Protein AF-A0A3B9YSE3-F1 (afdb_monomer_lite)

pLDDT: mean 97.47, std 1.44, range [92.44, 98.81]

Radius of gyration: 12.61 Å; chains: 1; bounding box: 31×29×37 Å

Sequence (83 aa):
IKLDKTGGLTAAIALAQAAKARGFRVMVGCMVATSLSMAQASPLMPMADWVDLDGPLLLAKDRVPGLRYADGLIHPPTPEVWG

Structure (mmCIF, N/CA/C/O backbone):
data_AF-A0A3B9YSE3-F1
#
_entry.id   AF-A0A3B9YSE3-F1
#
loop_
_atom_site.group_PDB
_atom_site.id
_atom_site.type_symbol
_atom_site.label_atom_id
_atom_site.label_alt_id
_atom_site.label_comp_id
_atom_site.label_asym_id
_atom_site.label_entity_id
_atom_site.label_seq_id
_atom_site.pdbx_PDB_ins_code
_atom_site.Cartn_x
_atom_site.Cartn_y
_atom_site.Cartn_z
_atom_site.occupancy
_atom_site.B_iso_or_equiv
_atom_site.auth_seq_id
_atom_site.auth_comp_id
_atom_site.auth_asym_id
_atom_site.auth_atom_id
_atom_site.pdbx_PDB_model_num
ATOM 1 N N . ILE A 1 1 ? -6.930 3.390 3.567 1.00 98.56 1 ILE A N 1
ATOM 2 C CA . ILE A 1 1 ? -5.791 4.276 3.881 1.00 98.56 1 ILE A CA 1
ATOM 3 C C . ILE A 1 1 ? -4.887 4.299 2.663 1.00 98.56 1 ILE A C 1
ATOM 5 O O . ILE A 1 1 ? -4.533 3.230 2.197 1.00 98.56 1 ILE A O 1
ATOM 9 N N . LYS A 1 2 ? -4.598 5.483 2.109 1.00 98.69 2 LYS A N 1
ATOM 10 C CA . LYS A 1 2 ? -3.681 5.669 0.969 1.00 98.69 2 LYS A CA 1
ATOM 11 C C . LYS A 1 2 ? -2.625 6.690 1.380 1.00 98.69 2 LYS A C 1
ATOM 13 O O . LYS A 1 2 ? -3.021 7.712 1.946 1.00 98.69 2 LYS A O 1
ATOM 18 N N . LEU A 1 3 ? -1.347 6.437 1.099 1.00 98.50 3 LEU A N 1
ATOM 19 C CA . LEU A 1 3 ? -0.252 7.315 1.536 1.00 98.50 3 LEU A CA 1
ATOM 20 C C . LEU A 1 3 ? -0.379 8.731 0.961 1.00 98.50 3 LEU A C 1
ATOM 22 O O . LEU A 1 3 ? -0.173 9.699 1.689 1.00 98.50 3 LEU A O 1
ATOM 26 N N . ASP A 1 4 ? -0.830 8.859 -0.288 1.00 98.31 4 ASP A N 1
ATOM 27 C CA . ASP A 1 4 ? -1.061 10.151 -0.950 1.00 98.31 4 ASP A CA 1
ATOM 28 C C . ASP A 1 4 ? -2.114 11.010 -0.238 1.00 98.31 4 ASP A C 1
ATOM 30 O O . ASP A 1 4 ? -2.060 12.234 -0.277 1.00 98.31 4 ASP A O 1
ATOM 34 N N . LYS A 1 5 ? -3.077 10.374 0.444 1.00 98.56 5 LYS A N 1
ATOM 35 C CA . LYS A 1 5 ? -4.137 11.077 1.185 1.00 98.56 5 LYS A CA 1
ATOM 36 C C . LYS A 1 5 ? -3.729 11.426 2.609 1.00 98.56 5 LYS A C 1
ATOM 38 O O . LYS A 1 5 ? -4.285 12.350 3.188 1.00 98.56 5 LYS A O 1
ATOM 43 N N . THR A 1 6 ? -2.820 10.652 3.193 1.00 98.50 6 THR A N 1
ATOM 44 C CA . THR A 1 6 ? -2.330 10.883 4.556 1.00 98.50 6 THR A CA 1
ATOM 45 C C . THR A 1 6 ? -1.080 11.754 4.583 1.00 98.50 6 THR A C 1
ATOM 47 O O . THR A 1 6 ? -0.693 12.197 5.656 1.00 98.50 6 THR A O 1
ATOM 50 N N . GLY A 1 7 ? -0.442 11.998 3.435 1.00 98.00 7 GLY A N 1
ATOM 51 C CA . GLY A 1 7 ? 0.843 12.694 3.373 1.00 98.00 7 GLY A CA 1
ATOM 52 C C . GLY A 1 7 ? 2.008 11.829 3.864 1.00 98.00 7 GLY A C 1
ATOM 53 O O . GLY A 1 7 ? 2.963 12.351 4.429 1.00 98.00 7 GLY A O 1
ATOM 54 N N . GLY A 1 8 ? 1.926 10.506 3.680 1.00 97.38 8 GLY A N 1
ATOM 55 C CA . GLY A 1 8 ? 3.001 9.565 4.012 1.00 97.38 8 GLY A CA 1
ATOM 56 C C . GLY A 1 8 ? 2.688 8.578 5.140 1.00 97.38 8 GLY A C 1
ATOM 57 O O . GLY A 1 8 ? 1.574 8.521 5.673 1.00 97.38 8 GLY A O 1
ATOM 58 N N . LEU A 1 9 ? 3.697 7.761 5.468 1.00 97.88 9 LEU A N 1
ATOM 59 C CA . LEU A 1 9 ? 3.576 6.577 6.327 1.00 97.88 9 LEU A CA 1
ATOM 60 C C . LEU A 1 9 ? 3.240 6.916 7.785 1.00 97.88 9 LEU A C 1
ATOM 62 O O . LEU A 1 9 ? 2.376 6.271 8.373 1.00 97.88 9 LEU A O 1
ATOM 66 N N . THR A 1 10 ? 3.865 7.947 8.357 1.00 98.38 10 THR A N 1
ATOM 67 C CA . THR A 1 10 ? 3.671 8.325 9.768 1.00 98.38 10 THR A CA 1
ATOM 68 C C . THR A 1 10 ? 2.202 8.611 10.082 1.00 98.38 10 THR A C 1
ATOM 70 O O . THR A 1 10 ? 1.626 8.024 10.998 1.00 98.38 10 THR A O 1
ATOM 73 N N . ALA A 1 11 ? 1.556 9.457 9.274 1.00 98.69 11 ALA A N 1
ATOM 74 C CA . ALA A 1 11 ? 0.139 9.770 9.428 1.00 98.69 11 ALA A CA 1
ATOM 75 C C . ALA A 1 11 ? -0.766 8.579 9.066 1.00 98.69 11 ALA A C 1
ATOM 77 O O . ALA A 1 11 ? -1.838 8.418 9.649 1.00 98.69 11 ALA A O 1
ATOM 78 N N . ALA A 1 12 ? -0.337 7.714 8.142 1.00 98.69 12 ALA A N 1
ATOM 79 C CA . ALA A 1 12 ? -1.080 6.510 7.787 1.00 98.69 12 ALA A CA 1
ATOM 80 C C . ALA A 1 12 ? -1.155 5.497 8.939 1.00 98.69 12 ALA A C 1
ATOM 82 O O . ALA A 1 12 ? -2.224 4.933 9.172 1.00 98.69 12 ALA A O 1
ATOM 83 N N . ILE A 1 13 ? -0.058 5.298 9.680 1.00 98.50 13 ILE A N 1
ATOM 84 C CA . ILE A 1 13 ? -0.022 4.417 10.859 1.00 98.50 13 ILE A CA 1
ATOM 85 C C . ILE A 1 13 ? -0.946 4.965 11.951 1.00 98.50 13 ILE A C 1
ATOM 87 O O . ILE A 1 13 ? -1.795 4.230 12.457 1.00 98.50 13 ILE A O 1
ATOM 91 N N . ALA A 1 14 ? -0.845 6.264 12.255 1.00 98.56 14 ALA A N 1
ATOM 92 C CA . ALA A 1 14 ? -1.724 6.916 13.227 1.00 98.56 14 ALA A CA 1
ATOM 93 C C . ALA A 1 14 ? -3.209 6.783 12.838 1.00 98.56 14 ALA A C 1
ATOM 95 O O . ALA A 1 14 ? -4.052 6.461 13.679 1.00 98.56 14 ALA A O 1
ATOM 96 N N . LEU A 1 15 ? -3.538 6.957 11.552 1.00 98.81 15 LEU A N 1
ATOM 97 C CA . LEU A 1 15 ? -4.900 6.780 11.048 1.00 98.81 15 LEU A CA 1
ATOM 98 C C . LEU A 1 15 ? -5.377 5.324 11.158 1.00 98.81 15 LEU A C 1
ATOM 100 O O . LEU A 1 15 ? -6.522 5.095 11.543 1.00 98.81 15 LEU A O 1
ATOM 104 N N . ALA A 1 16 ? -4.524 4.342 10.851 1.00 98.62 16 ALA A N 1
ATOM 105 C CA . ALA A 1 16 ? -4.859 2.920 10.964 1.00 98.62 16 ALA A CA 1
ATOM 106 C C . ALA A 1 16 ? -5.187 2.528 12.409 1.00 98.62 16 ALA A C 1
ATOM 108 O O . ALA A 1 16 ? -6.212 1.893 12.663 1.00 98.62 16 ALA A O 1
ATOM 109 N N . GLN A 1 17 ? -4.365 2.972 13.362 1.00 98.44 17 GLN A N 1
ATOM 110 C CA . GLN A 1 17 ? -4.596 2.761 14.791 1.00 98.44 17 GLN A CA 1
ATOM 111 C C . GLN A 1 17 ? -5.905 3.418 15.250 1.00 98.44 17 GLN A C 1
ATOM 113 O O . GLN A 1 17 ? -6.730 2.776 15.901 1.00 98.44 17 GLN A O 1
ATOM 118 N N . ALA A 1 18 ? -6.140 4.675 14.859 1.00 98.69 18 ALA A N 1
ATOM 119 C CA . ALA A 1 18 ? -7.352 5.410 15.214 1.00 98.69 18 ALA A CA 1
ATOM 120 C C . ALA A 1 18 ? -8.630 4.798 14.613 1.00 98.69 18 ALA A C 1
ATOM 122 O O . ALA A 1 18 ? -9.684 4.846 15.256 1.00 98.69 18 ALA A O 1
ATOM 123 N N . ALA A 1 19 ? -8.545 4.238 13.402 1.00 98.62 19 ALA A N 1
ATOM 124 C CA . ALA A 1 19 ? -9.640 3.536 12.741 1.00 98.62 19 ALA A CA 1
ATOM 125 C C . ALA A 1 19 ? -9.976 2.228 13.470 1.00 98.62 19 ALA A C 1
ATOM 127 O O . ALA A 1 19 ? -11.136 2.013 13.828 1.00 98.62 19 ALA A O 1
ATOM 128 N N . LYS A 1 20 ? -8.962 1.409 13.783 1.00 98.19 20 LYS A N 1
ATOM 129 C CA . LYS A 1 20 ? -9.141 0.166 14.548 1.00 98.19 20 LYS A CA 1
ATOM 130 C C . LYS A 1 20 ? -9.727 0.412 15.936 1.00 98.19 20 LYS A C 1
ATOM 132 O O . LYS A 1 20 ? -10.666 -0.274 16.326 1.00 98.19 20 LYS A O 1
ATOM 137 N N . ALA A 1 21 ? -9.252 1.437 16.648 1.00 98.56 21 ALA A N 1
ATOM 138 C CA . ALA A 1 21 ? -9.794 1.818 17.956 1.00 98.56 21 ALA A CA 1
ATOM 139 C C . ALA A 1 21 ? -11.286 2.210 17.913 1.00 98.56 21 ALA A C 1
ATOM 141 O O . ALA A 1 21 ? -11.969 2.150 18.929 1.00 98.56 21 ALA A O 1
ATOM 142 N N . ARG A 1 22 ? -11.801 2.601 16.740 1.00 98.56 22 ARG A N 1
ATOM 143 C CA . ARG A 1 22 ? -13.214 2.945 16.504 1.00 98.56 22 ARG A CA 1
ATOM 144 C C . ARG A 1 22 ? -14.028 1.793 15.907 1.00 98.56 22 ARG A C 1
ATOM 146 O O . ARG A 1 22 ? -15.175 2.001 15.529 1.00 98.56 22 ARG A O 1
ATOM 153 N N . GLY A 1 23 ? -13.448 0.598 15.795 1.00 98.31 23 GLY A N 1
ATOM 154 C CA . GLY A 1 23 ? -14.119 -0.572 15.228 1.00 98.31 23 GLY A CA 1
ATOM 155 C C . GLY A 1 23 ? -14.267 -0.543 13.704 1.00 98.31 23 GLY A C 1
ATOM 156 O O . GLY A 1 23 ? -15.013 -1.350 13.153 1.00 98.31 23 GLY A O 1
ATOM 157 N N . PHE A 1 24 ? -13.568 0.355 12.999 1.00 98.62 24 PHE A N 1
ATOM 158 C CA . PHE A 1 24 ? -13.513 0.288 11.541 1.00 98.62 24 PHE A CA 1
ATOM 159 C C . PHE A 1 24 ? -12.606 -0.854 11.092 1.00 98.62 24 PHE A C 1
ATOM 161 O O . PHE A 1 24 ? -11.521 -1.061 11.639 1.00 98.62 24 PHE A O 1
ATOM 168 N N . ARG A 1 25 ? -13.025 -1.524 10.019 1.00 98.56 25 ARG A N 1
ATOM 169 C CA . ARG A 1 25 ? -12.133 -2.360 9.217 1.00 98.56 25 ARG A CA 1
ATOM 170 C C . ARG A 1 25 ? -11.261 -1.476 8.326 1.00 98.56 25 ARG A C 1
ATOM 172 O O . ARG A 1 25 ? -11.703 -0.423 7.859 1.00 98.56 25 ARG A O 1
ATOM 179 N N . VAL A 1 26 ? -10.020 -1.884 8.101 1.00 98.62 26 VAL A N 1
ATOM 180 C CA . VAL A 1 26 ? -8.996 -1.105 7.405 1.00 98.62 26 VAL A CA 1
ATOM 181 C C . VAL A 1 26 ? -8.708 -1.726 6.046 1.00 98.62 26 VAL A C 1
ATOM 183 O O . VAL A 1 26 ? -8.220 -2.840 5.942 1.00 98.62 26 VAL A O 1
ATOM 186 N N . MET A 1 27 ? -8.927 -0.961 4.984 1.00 98.62 27 MET A N 1
ATOM 187 C CA . MET A 1 27 ? -8.372 -1.259 3.663 1.00 98.62 27 MET A CA 1
ATOM 188 C C . MET A 1 27 ? -7.140 -0.385 3.441 1.00 98.62 27 MET A C 1
ATOM 190 O O . MET A 1 27 ? -7.221 0.824 3.671 1.00 98.62 27 MET A O 1
ATOM 194 N N . VAL A 1 28 ? -6.017 -0.936 2.987 1.00 98.56 28 VAL A N 1
ATOM 195 C CA . VAL A 1 28 ? -4.839 -0.175 2.531 1.00 98.56 28 VAL A CA 1
ATOM 196 C C . VAL A 1 28 ? -4.858 -0.147 1.012 1.00 98.56 28 VAL A C 1
ATOM 198 O O . VAL A 1 28 ? -4.969 -1.195 0.395 1.00 98.56 28 VAL A O 1
ATOM 201 N N . GLY A 1 29 ? -4.798 1.045 0.424 1.00 98.38 29 GLY A N 1
ATOM 202 C CA . GLY A 1 29 ? -4.919 1.241 -1.017 1.00 98.38 29 GLY A CA 1
ATOM 203 C C . GLY A 1 29 ? -3.834 2.153 -1.585 1.00 98.38 29 GLY A C 1
ATOM 204 O O . GLY A 1 29 ? -3.141 2.835 -0.823 1.00 98.38 29 GLY A O 1
ATOM 205 N N . CYS A 1 30 ? -3.770 2.270 -2.909 1.00 98.38 30 CYS A N 1
ATOM 206 C CA . CYS A 1 30 ? -2.829 3.154 -3.599 1.00 98.38 30 CYS A CA 1
ATOM 207 C C . CYS A 1 30 ? -3.473 4.059 -4.657 1.00 98.38 30 CYS A C 1
ATOM 209 O O . CYS A 1 30 ? -4.660 3.954 -4.966 1.00 98.38 30 CYS A O 1
ATOM 211 N N . MET A 1 31 ? -2.697 5.002 -5.188 1.00 98.44 31 MET A N 1
ATOM 212 C CA . MET A 1 31 ? -2.944 5.573 -6.517 1.00 98.44 31 MET A CA 1
ATOM 213 C C . MET A 1 31 ? -2.246 4.710 -7.583 1.00 98.44 31 MET A C 1
ATOM 215 O O . MET A 1 31 ? -1.458 3.827 -7.242 1.00 98.44 31 MET A O 1
ATOM 219 N N . VAL A 1 32 ? -2.489 4.978 -8.870 1.00 98.31 32 VAL A N 1
ATOM 220 C CA . VAL A 1 32 ? -1.695 4.366 -9.951 1.00 98.31 32 VAL A CA 1
ATOM 221 C C . VAL A 1 32 ? -0.272 4.926 -9.882 1.00 98.31 32 VAL A C 1
ATOM 223 O O . VAL A 1 32 ? -0.043 6.093 -10.197 1.00 98.31 32 VAL A O 1
ATOM 226 N N . ALA A 1 33 ? 0.673 4.113 -9.408 1.00 98.19 33 ALA A N 1
ATOM 227 C CA . ALA A 1 33 ? 2.050 4.515 -9.138 1.00 98.19 33 ALA A CA 1
ATOM 228 C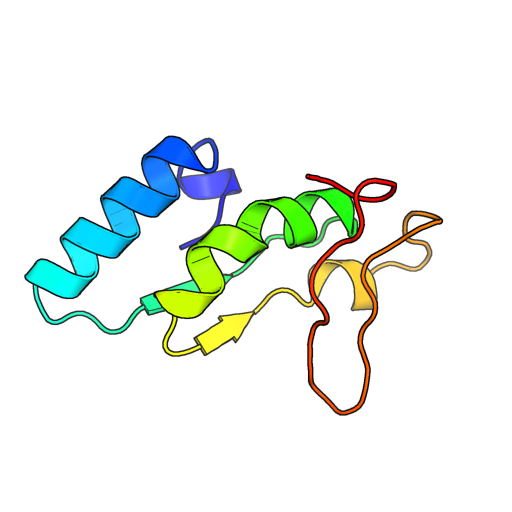 C . ALA A 1 33 ? 3.007 3.311 -9.168 1.00 98.19 33 ALA A C 1
ATOM 230 O O . ALA A 1 33 ? 2.584 2.159 -9.161 1.00 98.19 33 ALA A O 1
ATOM 231 N N . THR A 1 34 ? 4.314 3.589 -9.194 1.00 98.50 34 THR A N 1
ATOM 232 C CA . THR A 1 34 ? 5.374 2.563 -9.276 1.00 98.50 34 THR A CA 1
ATOM 233 C C . THR A 1 34 ? 5.514 1.730 -7.999 1.00 98.50 34 THR A C 1
ATOM 235 O O . THR A 1 34 ? 5.087 2.167 -6.926 1.00 98.50 34 THR A O 1
ATOM 238 N N . SER A 1 35 ? 6.236 0.606 -8.077 1.00 98.50 35 SER A N 1
ATOM 239 C CA . SER A 1 35 ? 6.516 -0.289 -6.941 1.00 98.50 35 SER A CA 1
ATOM 240 C C . SER A 1 35 ? 7.090 0.403 -5.707 1.00 98.50 35 SER A C 1
ATOM 242 O O . SER A 1 35 ? 6.794 -0.010 -4.592 1.00 98.50 35 SER A O 1
ATOM 244 N N . LEU A 1 36 ? 7.846 1.492 -5.880 1.00 98.00 36 LEU A N 1
ATOM 245 C CA . LEU A 1 36 ? 8.376 2.279 -4.762 1.00 98.00 36 LEU A CA 1
ATOM 246 C C . LEU A 1 36 ? 7.263 2.820 -3.844 1.00 98.00 36 LEU A C 1
ATOM 248 O O . LEU A 1 36 ? 7.397 2.781 -2.626 1.00 98.00 36 LEU A O 1
ATOM 252 N N . SER A 1 37 ? 6.152 3.295 -4.417 1.00 97.56 37 SER A N 1
ATOM 253 C CA . SER A 1 37 ? 5.022 3.823 -3.639 1.00 97.56 37 SER A CA 1
ATOM 254 C C . SER A 1 37 ? 4.272 2.703 -2.911 1.00 97.56 37 SER A C 1
ATOM 256 O O . SER A 1 37 ? 3.909 2.854 -1.746 1.00 97.56 37 SER A O 1
ATOM 258 N N . MET A 1 38 ? 4.103 1.548 -3.563 1.00 98.19 38 MET A N 1
ATOM 259 C CA . MET A 1 38 ? 3.472 0.378 -2.947 1.00 98.19 38 MET A CA 1
ATOM 260 C C . MET A 1 38 ? 4.318 -0.174 -1.794 1.00 98.19 38 MET A C 1
ATOM 262 O O . MET A 1 38 ? 3.788 -0.496 -0.733 1.00 98.19 38 MET A O 1
ATOM 266 N N . ALA A 1 39 ? 5.642 -0.237 -1.973 1.00 97.88 39 ALA A N 1
ATOM 267 C CA . ALA A 1 39 ? 6.568 -0.789 -0.990 1.00 97.88 39 ALA A CA 1
ATOM 268 C C . ALA A 1 39 ? 6.524 -0.016 0.337 1.00 97.88 39 ALA A C 1
ATOM 270 O O . ALA A 1 39 ? 6.514 -0.625 1.407 1.00 97.88 39 ALA A O 1
ATOM 271 N N . GLN A 1 40 ? 6.379 1.310 0.271 1.00 97.31 40 GLN A N 1
ATOM 272 C CA . GLN A 1 40 ? 6.224 2.188 1.436 1.00 97.31 40 GLN A CA 1
ATOM 273 C C . GLN A 1 40 ? 4.970 1.891 2.272 1.00 97.31 40 GLN A C 1
ATOM 275 O O . GLN A 1 40 ? 4.928 2.232 3.454 1.00 97.31 40 GLN A O 1
ATOM 280 N N . ALA A 1 41 ? 3.943 1.266 1.687 1.00 97.25 41 ALA A N 1
ATOM 281 C CA . ALA A 1 41 ? 2.720 0.889 2.392 1.00 97.25 41 ALA A CA 1
ATOM 282 C C . ALA A 1 41 ? 2.834 -0.460 3.128 1.00 97.25 41 ALA A C 1
ATOM 284 O O . ALA A 1 41 ? 1.964 -0.770 3.943 1.00 97.25 41 ALA A O 1
ATOM 285 N N . SER A 1 42 ? 3.902 -1.240 2.907 1.00 94.56 42 SER A N 1
ATOM 286 C CA . SER A 1 42 ? 4.101 -2.569 3.516 1.00 94.56 42 SER A CA 1
ATOM 287 C C . SER A 1 42 ? 3.964 -2.589 5.047 1.00 94.56 42 SER A C 1
ATOM 289 O O . SER A 1 42 ? 3.307 -3.496 5.560 1.00 94.56 42 SER A O 1
ATOM 291 N N . PRO A 1 43 ? 4.459 -1.588 5.812 1.00 95.38 43 PRO A N 1
ATOM 292 C CA . PRO A 1 43 ? 4.278 -1.564 7.267 1.00 95.38 43 PRO A CA 1
ATOM 293 C C . PRO A 1 43 ? 2.812 -1.459 7.726 1.00 95.38 43 PRO A C 1
ATOM 295 O O . PRO A 1 43 ? 2.513 -1.724 8.889 1.00 95.38 43 PRO A O 1
ATOM 298 N N . LEU A 1 44 ? 1.882 -1.082 6.839 1.00 96.94 44 LEU A N 1
ATOM 299 C CA . LEU A 1 44 ? 0.448 -1.050 7.135 1.00 96.94 44 LEU A CA 1
ATOM 300 C C . LEU A 1 44 ? -0.241 -2.405 6.928 1.00 96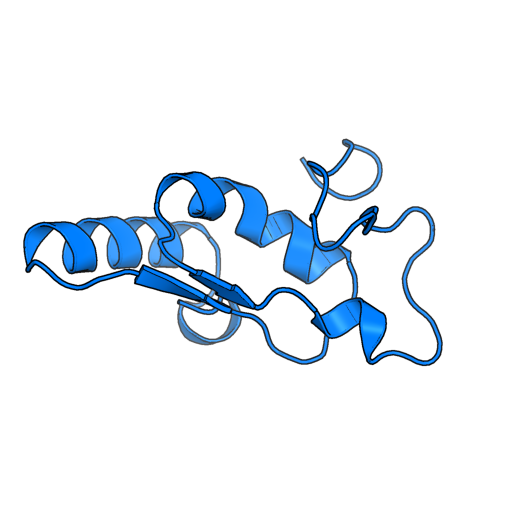.94 44 LEU A C 1
ATOM 302 O O . LEU A 1 44 ? -1.345 -2.586 7.441 1.00 96.94 44 LEU A O 1
ATOM 306 N N . MET A 1 45 ? 0.376 -3.349 6.206 1.00 93.94 45 MET A N 1
ATOM 307 C CA . MET A 1 45 ? -0.245 -4.637 5.867 1.00 93.94 45 MET A CA 1
ATOM 308 C C . MET A 1 45 ? -0.728 -5.434 7.090 1.00 93.94 45 MET A C 1
ATOM 310 O O . MET A 1 45 ? -1.864 -5.898 7.050 1.00 93.94 45 MET A O 1
ATOM 314 N N . PRO A 1 46 ? 0.015 -5.527 8.216 1.00 94.56 46 PRO A N 1
ATOM 315 C CA . PRO A 1 46 ? -0.472 -6.227 9.413 1.00 94.56 46 PRO A CA 1
ATOM 316 C C . PRO A 1 46 ? -1.711 -5.581 10.058 1.00 94.56 46 PRO A C 1
ATOM 318 O O . PRO A 1 46 ? -2.376 -6.181 10.902 1.00 94.56 46 PRO A O 1
ATOM 321 N N . MET A 1 47 ? -2.015 -4.328 9.709 1.00 96.75 47 MET A N 1
ATOM 322 C CA . MET A 1 47 ? -3.183 -3.603 10.206 1.00 96.75 47 MET A CA 1
ATOM 323 C C . MET A 1 47 ? -4.366 -3.637 9.236 1.00 96.75 47 MET A C 1
ATOM 325 O O . MET A 1 47 ? -5.430 -3.151 9.614 1.00 96.75 47 MET A O 1
ATOM 329 N N . ALA A 1 48 ? -4.196 -4.186 8.033 1.00 97.69 48 ALA A N 1
ATOM 330 C CA . ALA A 1 48 ? -5.195 -4.178 6.976 1.00 97.69 48 ALA A CA 1
ATOM 331 C C . ALA A 1 48 ? -6.044 -5.457 6.969 1.00 97.69 48 ALA A C 1
ATOM 333 O O . ALA A 1 48 ? -5.526 -6.562 7.085 1.00 97.69 48 ALA A O 1
ATOM 334 N N . ASP A 1 49 ? -7.34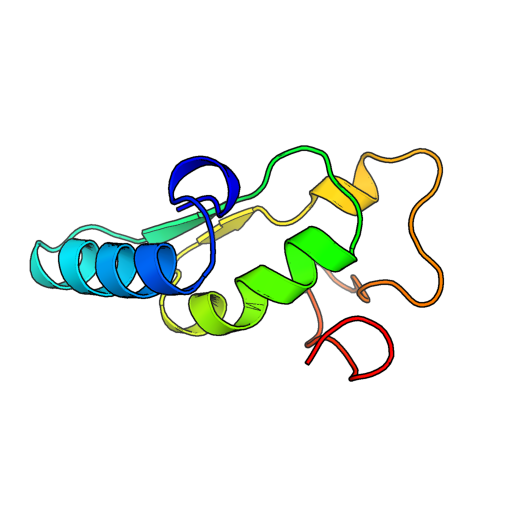5 -5.291 6.770 1.00 98.38 49 ASP A N 1
ATOM 335 C CA . ASP A 1 49 ? -8.287 -6.354 6.421 1.00 98.38 49 ASP A CA 1
ATOM 336 C C . ASP A 1 49 ? -8.314 -6.597 4.898 1.00 98.38 49 ASP A C 1
ATOM 338 O O . ASP A 1 49 ? -8.573 -7.710 4.450 1.00 98.38 49 ASP A O 1
ATOM 342 N N . TRP A 1 50 ? -8.018 -5.561 4.098 1.00 98.12 50 TRP A N 1
ATOM 343 C CA . TRP A 1 50 ? -7.902 -5.643 2.635 1.00 98.12 50 TRP A CA 1
ATOM 344 C C . TRP A 1 50 ? -6.740 -4.813 2.103 1.00 98.12 50 TRP A C 1
ATOM 346 O O . TRP A 1 50 ? -6.427 -3.746 2.640 1.00 98.12 50 TRP A O 1
ATOM 356 N N . VAL A 1 51 ? -6.151 -5.274 1.001 1.00 97.56 51 VAL A N 1
ATOM 357 C CA . VAL A 1 51 ? -5.018 -4.627 0.336 1.00 97.56 51 VAL A CA 1
ATOM 358 C C . VAL A 1 51 ? -5.337 -4.397 -1.142 1.00 97.56 51 VAL A C 1
ATOM 360 O O . VAL A 1 51 ? -5.741 -5.316 -1.842 1.00 97.56 51 VAL A O 1
ATOM 363 N N . ASP A 1 52 ? -5.133 -3.160 -1.582 1.00 97.81 52 ASP A N 1
ATOM 364 C CA . ASP A 1 52 ? -5.313 -2.640 -2.941 1.00 97.81 52 ASP A CA 1
ATOM 365 C C . ASP A 1 52 ? -4.042 -1.871 -3.340 1.00 97.81 52 ASP A C 1
ATOM 367 O O . ASP A 1 52 ? -3.974 -0.644 -3.304 1.00 97.81 52 ASP A O 1
ATOM 371 N N . LEU A 1 53 ? -2.964 -2.617 -3.575 1.00 97.69 53 LEU A N 1
ATOM 372 C CA . LEU A 1 53 ? -1.645 -2.080 -3.923 1.00 97.69 53 LEU A CA 1
ATOM 373 C C . LEU A 1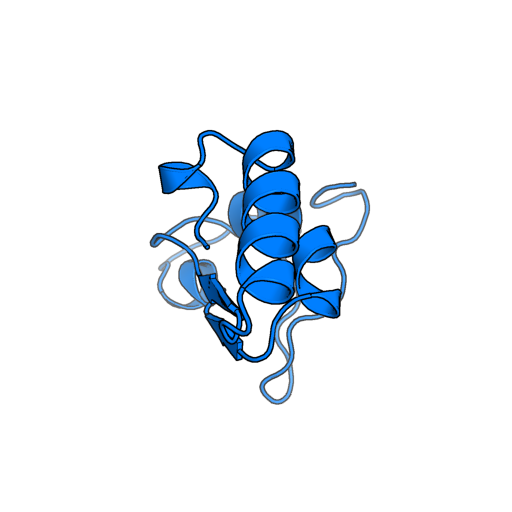 53 ? -1.226 -2.597 -5.304 1.00 97.69 53 LEU A C 1
ATOM 375 O O . LEU A 1 53 ? -0.144 -3.149 -5.469 1.00 97.69 53 LEU A O 1
ATOM 379 N N . ASP A 1 54 ? -2.120 -2.472 -6.281 1.00 97.81 54 ASP A N 1
ATOM 380 C CA . ASP A 1 54 ? -1.972 -2.996 -7.642 1.00 97.81 54 ASP A CA 1
ATOM 381 C C . ASP A 1 54 ? -1.450 -1.956 -8.647 1.00 97.81 54 ASP A C 1
ATOM 383 O O . ASP A 1 54 ? -1.244 -2.281 -9.814 1.00 97.81 54 ASP A O 1
ATOM 387 N N . GLY A 1 55 ? -1.179 -0.725 -8.198 1.00 98.25 55 GLY A N 1
ATOM 388 C CA . GLY A 1 55 ? -0.738 0.390 -9.040 1.00 98.25 55 GLY A CA 1
ATOM 389 C C . GLY A 1 55 ? 0.326 0.024 -10.089 1.00 98.25 55 GLY A C 1
ATOM 390 O O . GLY A 1 55 ? 0.141 0.380 -11.254 1.00 98.25 55 GLY A O 1
ATOM 391 N N . PRO A 1 56 ? 1.393 -0.724 -9.741 1.00 98.25 56 PRO A N 1
ATOM 392 C CA . PRO A 1 56 ? 2.418 -1.150 -10.691 1.00 98.25 56 PRO A CA 1
ATOM 393 C C . PRO A 1 56 ? 1.920 -2.079 -11.797 1.00 98.25 56 PRO A C 1
ATOM 395 O O . PRO A 1 56 ? 2.424 -2.006 -12.914 1.00 98.25 56 PRO A O 1
ATOM 398 N N . LEU A 1 57 ? 0.926 -2.925 -11.510 1.00 97.88 57 LEU A N 1
ATOM 399 C CA . LEU A 1 57 ? 0.331 -3.849 -12.481 1.00 97.88 57 LEU A CA 1
ATOM 400 C C . LEU A 1 57 ? -0.461 -3.107 -13.567 1.00 97.88 57 LEU A C 1
ATOM 402 O O . LEU A 1 57 ? -0.706 -3.657 -14.638 1.00 97.88 57 LEU A O 1
ATOM 406 N N . LEU A 1 58 ? -0.837 -1.855 -13.299 1.00 98.38 58 LEU A N 1
ATOM 407 C CA . LEU A 1 58 ? -1.551 -0.979 -14.226 1.00 98.38 58 LEU A CA 1
ATOM 408 C C . LEU A 1 58 ? -0.601 -0.135 -15.095 1.00 98.38 58 LEU A C 1
ATOM 410 O O . LEU A 1 58 ? -1.056 0.582 -15.988 1.00 98.38 58 LEU A O 1
ATOM 414 N N . LEU A 1 59 ? 0.713 -0.183 -14.844 1.00 98.31 59 LEU A N 1
ATOM 415 C CA . LEU A 1 59 ? 1.708 0.576 -15.600 1.00 98.31 59 LEU A CA 1
ATOM 416 C C . LEU A 1 59 ? 2.226 -0.225 -16.799 1.00 98.31 59 LEU A C 1
ATOM 418 O O . LEU A 1 59 ? 2.557 -1.399 -16.685 1.00 98.31 59 LEU A O 1
ATOM 422 N N . ALA A 1 60 ? 2.433 0.452 -17.933 1.00 98.31 60 ALA A N 1
ATOM 423 C CA . ALA A 1 60 ? 3.147 -0.137 -19.072 1.00 98.31 60 ALA A CA 1
ATOM 424 C C . ALA A 1 60 ? 4.618 -0.468 -18.741 1.00 98.31 60 ALA A C 1
ATOM 426 O O . ALA A 1 60 ? 5.225 -1.332 -19.371 1.00 98.31 60 ALA A O 1
ATOM 427 N N . LYS A 1 61 ? 5.204 0.244 -17.770 1.00 98.19 61 LYS A N 1
ATOM 428 C CA . LYS A 1 61 ? 6.564 0.023 -17.274 1.00 98.19 61 LYS A CA 1
ATOM 429 C C . LYS A 1 61 ? 6.677 0.460 -15.815 1.00 98.19 61 LYS A C 1
ATOM 431 O O . LYS A 1 61 ? 6.402 1.616 -15.497 1.00 98.19 61 LYS A O 1
ATOM 436 N N . ASP A 1 62 ? 7.147 -0.445 -14.966 1.00 98.38 62 ASP A N 1
ATOM 437 C CA . ASP A 1 62 ? 7.477 -0.182 -13.564 1.00 98.38 62 ASP A CA 1
ATOM 438 C C . ASP A 1 62 ? 9.008 -0.108 -13.339 1.00 98.38 62 ASP A C 1
ATOM 440 O O . ASP A 1 62 ? 9.804 -0.216 -14.278 1.00 98.38 62 ASP A O 1
ATOM 444 N N . ARG A 1 63 ? 9.432 0.134 -12.093 1.00 97.44 63 ARG A N 1
ATOM 445 C CA . ARG A 1 63 ? 10.834 0.139 -11.655 1.00 97.44 63 ARG A CA 1
ATOM 446 C C . ARG A 1 63 ? 11.461 -1.257 -11.694 1.00 97.44 63 ARG A C 1
ATOM 448 O O . ARG A 1 63 ? 10.779 -2.268 -11.562 1.00 97.44 63 ARG A O 1
ATOM 455 N N . VAL A 1 64 ? 12.788 -1.284 -11.830 1.00 96.81 64 VAL A N 1
ATOM 456 C CA . VAL A 1 64 ? 13.615 -2.494 -11.733 1.00 96.81 64 VAL A CA 1
ATOM 457 C C . VAL A 1 64 ? 14.789 -2.201 -10.783 1.00 96.81 64 VAL A C 1
ATOM 459 O O . VAL A 1 64 ? 15.573 -1.302 -11.096 1.00 96.81 64 VAL A O 1
ATOM 462 N N . PRO A 1 65 ? 14.924 -2.917 -9.651 1.00 96.75 65 PRO A N 1
ATOM 463 C CA . PRO A 1 65 ? 13.964 -3.893 -9.131 1.00 96.75 65 PRO A CA 1
ATOM 464 C C . PRO A 1 65 ? 12.628 -3.238 -8.727 1.00 96.75 65 PRO A C 1
ATOM 466 O O . PRO A 1 65 ? 12.559 -2.044 -8.428 1.00 96.75 65 PRO A O 1
ATOM 469 N N . GLY A 1 66 ? 11.559 -4.032 -8.761 1.00 97.88 66 GLY A N 1
ATOM 470 C CA . GLY A 1 66 ? 10.210 -3.659 -8.332 1.00 97.88 66 GLY A CA 1
ATOM 471 C C . GLY A 1 66 ? 9.673 -4.654 -7.303 1.00 97.88 66 GLY A C 1
ATOM 472 O O . GLY A 1 66 ? 10.337 -5.637 -6.972 1.00 97.88 66 GLY A O 1
ATOM 473 N N . LEU A 1 67 ? 8.467 -4.413 -6.791 1.00 97.44 67 LEU A N 1
ATOM 474 C CA . LEU A 1 67 ? 7.783 -5.367 -5.928 1.00 97.44 67 LEU A CA 1
ATOM 475 C C . LEU A 1 67 ? 7.450 -6.636 -6.704 1.00 97.44 67 LEU A C 1
ATOM 477 O O . LEU A 1 67 ? 7.076 -6.600 -7.878 1.00 97.44 67 LEU A O 1
ATOM 481 N N . ARG A 1 68 ? 7.531 -7.767 -6.007 1.00 97.00 68 ARG A N 1
ATOM 482 C CA . ARG A 1 68 ? 7.146 -9.058 -6.563 1.00 97.00 68 ARG A CA 1
ATOM 483 C C . ARG A 1 68 ? 5.679 -9.338 -6.256 1.00 97.00 68 ARG A C 1
ATOM 485 O O . ARG A 1 68 ? 5.297 -9.442 -5.092 1.00 97.00 68 ARG A O 1
ATOM 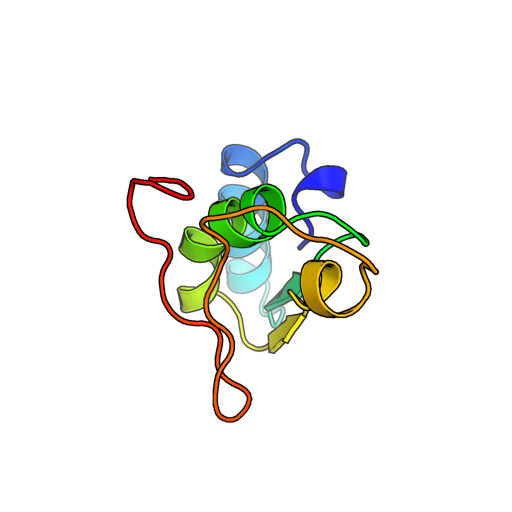492 N N . TYR A 1 69 ? 4.908 -9.535 -7.317 1.00 96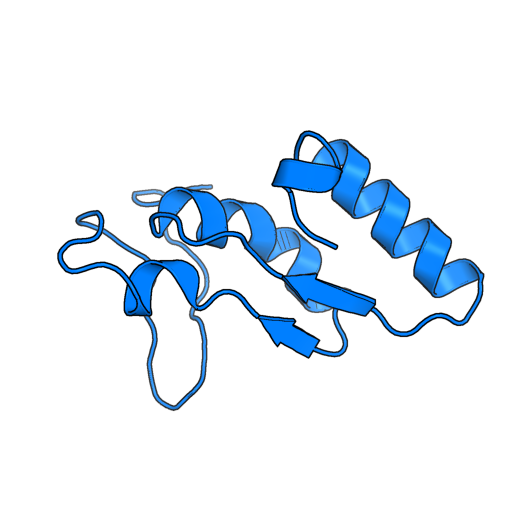.75 69 TYR A N 1
ATOM 493 C CA . TYR A 1 69 ? 3.535 -10.028 -7.279 1.00 96.75 69 TYR A CA 1
ATOM 494 C C . TYR A 1 69 ? 3.533 -11.475 -7.771 1.00 96.75 69 TYR A C 1
ATOM 496 O O . TYR A 1 69 ? 4.094 -11.760 -8.830 1.00 96.75 69 TYR A O 1
ATOM 504 N N . ALA A 1 70 ? 2.946 -12.390 -7.007 1.00 96.94 70 ALA A N 1
ATOM 505 C CA . ALA A 1 70 ? 2.815 -13.793 -7.396 1.00 96.94 70 ALA A CA 1
ATOM 506 C C . ALA A 1 70 ? 1.592 -14.406 -6.716 1.00 96.94 70 ALA A C 1
ATOM 508 O O . ALA A 1 70 ? 1.360 -14.149 -5.539 1.00 96.94 70 ALA A O 1
ATOM 509 N N . ASP A 1 71 ? 0.809 -15.195 -7.453 1.00 95.62 71 ASP A N 1
ATOM 510 C CA . ASP A 1 71 ? -0.319 -15.968 -6.910 1.00 95.62 71 ASP A CA 1
ATOM 511 C C . ASP A 1 71 ? -1.339 -15.127 -6.116 1.00 95.62 71 ASP A C 1
ATOM 513 O O . ASP A 1 71 ? -1.879 -15.552 -5.098 1.00 95.62 71 ASP A O 1
ATOM 517 N N . GLY A 1 72 ? -1.584 -13.892 -6.568 1.00 92.44 72 GLY A N 1
ATOM 518 C CA . GLY A 1 72 ? -2.480 -12.946 -5.891 1.00 92.44 72 GLY A CA 1
ATOM 519 C C . GLY A 1 72 ? -1.910 -12.334 -4.605 1.00 92.44 72 GLY A C 1
ATOM 520 O O . GLY A 1 72 ? -2.629 -11.636 -3.894 1.00 92.44 72 GLY A O 1
ATOM 521 N N . LEU A 1 73 ? -0.630 -12.567 -4.306 1.00 94.50 73 LEU A N 1
ATOM 522 C CA . LEU A 1 73 ? 0.076 -12.038 -3.145 1.00 94.50 73 LEU A CA 1
ATOM 523 C C . LEU A 1 73 ? 1.102 -10.977 -3.545 1.00 94.50 73 LEU A C 1
ATOM 525 O O . LEU A 1 73 ? 1.724 -11.032 -4.609 1.00 94.50 73 LEU A O 1
ATOM 529 N N . ILE A 1 74 ? 1.314 -10.038 -2.626 1.00 95.12 74 ILE A N 1
ATOM 530 C CA . ILE A 1 74 ? 2.397 -9.058 -2.675 1.00 95.12 74 ILE A CA 1
ATOM 531 C C . ILE A 1 74 ? 3.480 -9.540 -1.719 1.00 95.12 74 ILE A C 1
ATOM 533 O O . ILE A 1 74 ? 3.218 -9.756 -0.535 1.00 95.12 74 ILE A O 1
ATOM 537 N N . HIS A 1 75 ? 4.694 -9.724 -2.224 1.00 94.81 75 HIS A N 1
ATOM 538 C CA . HIS A 1 75 ? 5.822 -10.099 -1.381 1.00 94.81 75 HIS A CA 1
ATOM 539 C C . HIS A 1 75 ? 6.423 -8.875 -0.684 1.00 94.81 75 HIS A C 1
ATOM 541 O O . HIS A 1 75 ? 6.381 -7.778 -1.249 1.00 94.81 75 HIS A O 1
ATOM 547 N N . PRO A 1 76 ? 7.015 -9.051 0.512 1.00 93.31 76 PRO A N 1
ATOM 548 C CA . PRO A 1 76 ? 7.730 -7.976 1.186 1.00 93.31 76 PRO A CA 1
ATOM 549 C C . PRO A 1 76 ? 8.779 -7.329 0.268 1.00 93.31 76 PRO A C 1
ATOM 551 O O . PRO A 1 76 ? 9.436 -8.049 -0.494 1.00 93.31 76 PRO A O 1
ATOM 554 N N . PRO A 1 77 ? 8.948 -5.996 0.323 1.00 96.12 77 PRO A N 1
ATOM 555 C CA . PRO A 1 77 ? 9.986 -5.324 -0.441 1.00 96.12 77 PRO A CA 1
ATOM 556 C C . PRO A 1 77 ? 11.374 -5.757 0.030 1.00 96.12 77 PRO A C 1
ATOM 558 O O . PRO A 1 77 ? 11.575 -6.099 1.196 1.00 96.12 77 PRO A O 1
ATOM 561 N N . THR A 1 78 ? 12.333 -5.715 -0.889 1.00 96.44 78 THR A N 1
ATOM 562 C CA . THR A 1 78 ? 13.757 -5.822 -0.564 1.00 96.44 78 THR A CA 1
ATOM 563 C C . THR A 1 78 ? 14.356 -4.419 -0.380 1.00 96.44 78 THR A C 1
ATOM 565 O O . THR A 1 78 ? 13.773 -3.449 -0.888 1.00 96.44 78 THR A O 1
ATOM 568 N N . PRO A 1 79 ? 15.520 -4.277 0.284 1.00 96.06 79 PRO A N 1
ATOM 569 C CA . PRO A 1 79 ? 16.168 -2.975 0.472 1.00 96.06 79 PRO A CA 1
ATOM 570 C C . PRO A 1 79 ? 16.516 -2.249 -0.835 1.00 96.06 79 PRO A C 1
ATOM 572 O O . PRO A 1 79 ? 16.575 -1.023 -0.884 1.00 96.06 79 PRO A O 1
ATOM 575 N N . GLU A 1 80 ? 16.698 -2.988 -1.933 1.00 96.62 80 GLU A N 1
ATOM 576 C CA . GLU A 1 80 ? 16.928 -2.403 -3.257 1.00 96.62 80 GLU A CA 1
ATOM 577 C C . GLU A 1 80 ? 15.676 -1.718 -3.833 1.00 96.62 80 GLU A C 1
ATOM 579 O O . GLU A 1 80 ? 15.794 -0.877 -4.725 1.00 96.62 80 GLU A O 1
ATOM 584 N N . VAL A 1 81 ? 14.480 -2.070 -3.343 1.00 97.06 81 VAL A N 1
ATOM 585 C CA . VAL A 1 81 ? 13.214 -1.412 -3.697 1.00 97.06 81 VAL A CA 1
ATOM 586 C C . VAL A 1 81 ? 12.893 -0.311 -2.688 1.00 97.06 81 VAL A C 1
ATOM 588 O O . VAL A 1 81 ? 12.724 0.841 -3.092 1.00 97.06 81 VAL A O 1
ATOM 591 N N . TRP A 1 82 ? 12.769 -0.661 -1.400 1.00 96.50 82 TRP A N 1
ATOM 592 C CA . TRP A 1 82 ? 12.530 0.267 -0.288 1.00 96.50 82 TRP A CA 1
ATOM 593 C C . TRP A 1 82 ? 12.577 -0.448 1.074 1.00 96.50 82 TRP A C 1
ATOM 595 O O . TRP A 1 82 ? 11.942 -1.493 1.234 1.00 96.50 82 TRP A O 1
ATOM 605 N N . GLY A 1 83 ? 13.204 0.192 2.065 1.00 93.19 83 GLY A N 1
ATOM 606 C CA . GLY A 1 83 ? 13.391 -0.345 3.422 1.00 93.19 83 GLY A CA 1
ATOM 607 C C . GLY A 1 83 ? 14.761 -0.976 3.597 1.00 93.19 83 GLY A C 1
ATOM 608 O O . GLY A 1 83 ? 14.921 -1.713 4.590 1.00 93.19 83 GLY A O 1
#

Foldseek 3Di:
DECVVQVADVSVVVVLVVCVVVVHADEYAYDLDAQLRLLRCVVCVVSHPHYHSCNNVPDPDHDVVGWDDDPNDTDHDDVVSPD

Secondary structure (DSSP, 8-state):
--HHHHTSHHHHHHHHHHHHHTT---EEE--S--HHHHHTTGGGGGG-SEEE--GGGGSSS--SS---EETTEEPPPPTTT--